Protein AF-A0A961AUW0-F1 (afdb_monomer)

Sequence (94 aa):
MQAAVEAFMIGLFKPIWNKEIKVCYGIGKHGDDAKTRANKRSPWDTMHPGRAWATATKEDQKERGEIVEKIGTHFAENPPIKDRDALLDHLALR

Radius of gyration: 16.25 Å; Cα contacts (8 Å, |Δi|>4): 99; chains: 1; bounding box: 37×18×45 Å

Mean predicted aligned error: 5.08 Å

Secondary structure (DSSP, 8-state):
-HHHHHHHHHHHH--TTSTTT-SS--TT-----TTS--PPBPHHHHHS---HHHHT--SBSS-HHHHHHHHHHHHHHS----SHHHHHHHTT--

Solvent-accessible surface area (backbone atoms only — not comparable to full-atom values): 5711 Å² total; per-residue (Å²): 108,69,70,60,55,51,51,49,50,44,68,72,67,54,50,50,48,38,73,89,59,69,42,38,20,50,69,90,62,73,82,68,62,78,85,79,51,98,59,51,23,38,38,29,47,60,74,52,74,81,54,71,69,53,65,77,37,90,46,64,69,45,55,66,66,61,40,53,51,42,50,53,54,45,48,72,78,52,63,80,77,84,49,70,66,56,44,33,57,74,67,66,73,110

Nearest PDB structures (foldseek):
  3mx4-assembly2_B  TM=9.003E-01  e=9.212E-03  Escherichia coli
  3nic-assembly2_D  TM=9.085E-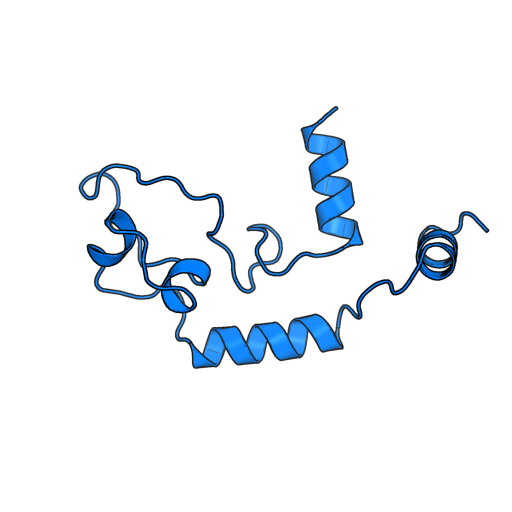01  e=1.545E-02  Escherichia coli

Structure (mmCIF, N/CA/C/O backbone):
data_AF-A0A961AUW0-F1
#
_entry.id   AF-A0A961AUW0-F1
#
loop_
_atom_site.group_PDB
_atom_site.id
_atom_site.t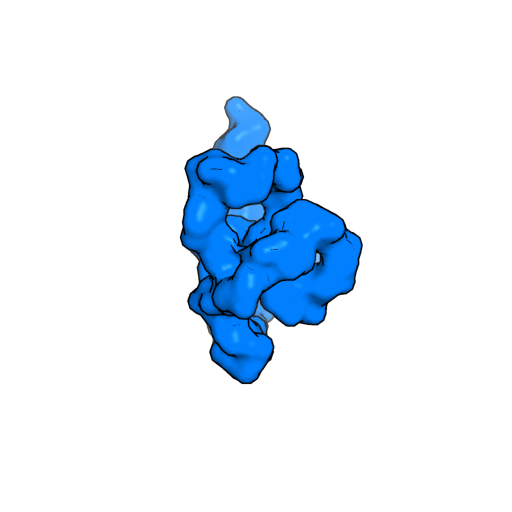ype_symbol
_atom_site.label_atom_id
_atom_site.label_alt_id
_atom_site.label_comp_id
_atom_site.label_asym_id
_atom_site.label_entity_id
_atom_site.label_seq_id
_atom_site.pdbx_PDB_ins_code
_atom_site.Cartn_x
_atom_site.Cartn_y
_atom_site.Cartn_z
_atom_site.occupancy
_atom_site.B_iso_or_equiv
_atom_site.auth_seq_id
_atom_site.auth_comp_id
_atom_site.auth_asym_id
_atom_site.auth_atom_id
_atom_site.pdbx_PDB_model_num
ATOM 1 N N . MET A 1 1 ? 22.180 2.287 6.611 1.00 73.31 1 MET A N 1
ATOM 2 C CA . MET A 1 1 ? 22.150 1.442 5.395 1.00 73.31 1 MET A CA 1
ATOM 3 C C . MET A 1 1 ? 20.788 0.780 5.201 1.00 73.31 1 MET A C 1
ATOM 5 O O . MET A 1 1 ? 20.177 1.038 4.178 1.00 73.31 1 MET A O 1
ATOM 9 N N . GLN A 1 2 ? 20.264 0.036 6.187 1.00 89.88 2 GLN A N 1
ATOM 10 C CA . GLN A 1 2 ? 18.957 -0.644 6.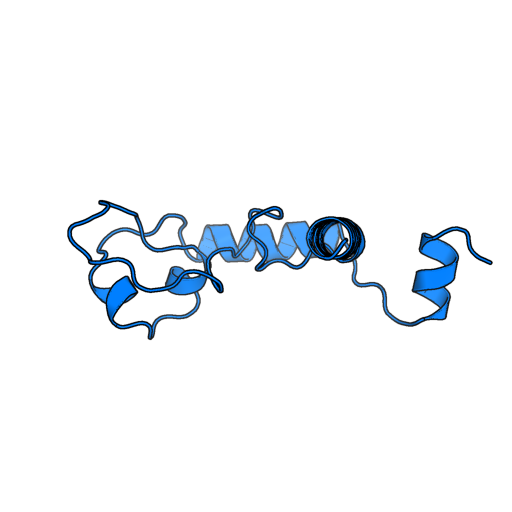100 1.00 89.88 2 GLN A CA 1
ATOM 11 C C . GLN A 1 2 ? 17.796 0.271 5.665 1.00 89.88 2 GLN A C 1
ATOM 13 O O . GLN A 1 2 ? 17.127 -0.034 4.687 1.00 89.88 2 GLN A O 1
ATOM 18 N N . ALA A 1 3 ? 17.616 1.427 6.313 1.00 91.38 3 ALA A N 1
ATOM 19 C CA . ALA A 1 3 ? 16.538 2.362 5.968 1.00 91.38 3 ALA A CA 1
ATOM 20 C C . ALA A 1 3 ? 16.642 2.933 4.539 1.00 91.38 3 ALA A C 1
ATOM 22 O O . ALA A 1 3 ? 15.629 3.204 3.905 1.00 91.38 3 ALA A O 1
ATOM 23 N N . ALA A 1 4 ? 17.862 3.105 4.017 1.00 95.00 4 ALA A N 1
ATOM 24 C CA . ALA A 1 4 ? 18.068 3.599 2.655 1.00 95.00 4 ALA A CA 1
ATOM 25 C C . ALA A 1 4 ? 17.695 2.533 1.615 1.00 95.00 4 ALA A C 1
ATOM 27 O O . ALA A 1 4 ? 17.047 2.847 0.621 1.00 95.00 4 ALA A O 1
ATOM 28 N N . VAL A 1 5 ? 18.053 1.271 1.876 1.00 96.88 5 VAL A N 1
ATOM 29 C CA . VAL A 1 5 ? 17.658 0.134 1.032 1.00 96.88 5 VAL A CA 1
ATOM 30 C C . VAL A 1 5 ? 16.143 -0.059 1.065 1.00 96.88 5 VAL A C 1
ATOM 32 O O . VAL A 1 5 ? 15.526 -0.206 0.017 1.00 96.88 5 VAL A O 1
ATOM 35 N N . GLU A 1 6 ? 15.530 0.004 2.248 1.00 96.44 6 GLU A N 1
ATOM 36 C CA . GLU A 1 6 ? 14.077 -0.089 2.400 1.00 96.44 6 GLU A CA 1
ATOM 37 C C . GLU A 1 6 ? 13.359 1.016 1.615 1.00 96.44 6 GLU A C 1
ATOM 39 O O . GLU A 1 6 ? 12.475 0.723 0.812 1.00 96.44 6 GLU A O 1
ATOM 44 N N . ALA A 1 7 ? 13.779 2.274 1.773 1.00 96.62 7 ALA A N 1
ATOM 45 C CA . ALA A 1 7 ? 13.203 3.392 1.032 1.00 96.62 7 ALA A CA 1
ATOM 46 C C . ALA A 1 7 ? 13.356 3.222 -0.488 1.00 96.62 7 ALA A C 1
ATOM 48 O O . ALA A 1 7 ? 12.405 3.474 -1.229 1.00 96.62 7 ALA A O 1
ATOM 49 N N . PHE A 1 8 ? 14.518 2.748 -0.951 1.00 96.69 8 PHE A N 1
ATOM 50 C CA . PHE A 1 8 ? 14.747 2.445 -2.363 1.00 96.69 8 PHE A CA 1
ATOM 51 C C . PHE A 1 8 ? 13.791 1.359 -2.874 1.00 96.69 8 PHE A C 1
ATOM 53 O O . PHE A 1 8 ? 13.122 1.560 -3.884 1.00 96.69 8 PHE A O 1
ATOM 60 N N . MET A 1 9 ? 13.662 0.238 -2.157 1.00 96.94 9 MET A N 1
ATOM 61 C CA . MET A 1 9 ? 12.768 -0.858 -2.546 1.00 96.94 9 MET A CA 1
ATOM 62 C C . MET A 1 9 ? 11.294 -0.437 -2.542 1.00 96.94 9 MET A C 1
ATOM 64 O O . MET A 1 9 ? 10.544 -0.830 -3.434 1.00 96.94 9 MET A O 1
ATOM 68 N N . ILE A 1 10 ? 10.877 0.385 -1.575 1.00 97.44 10 ILE A N 1
ATOM 69 C CA . ILE A 1 10 ? 9.521 0.946 -1.533 1.00 97.44 10 ILE A CA 1
ATOM 70 C C . ILE A 1 10 ? 9.286 1.873 -2.725 1.00 97.44 10 ILE A C 1
ATOM 72 O O . ILE A 1 10 ? 8.229 1.799 -3.343 1.00 97.44 10 ILE A O 1
ATOM 76 N N . GLY A 1 11 ? 10.252 2.727 -3.070 1.00 96.06 11 GLY A N 1
ATOM 77 C CA . GLY A 1 11 ? 10.147 3.610 -4.231 1.00 96.06 11 G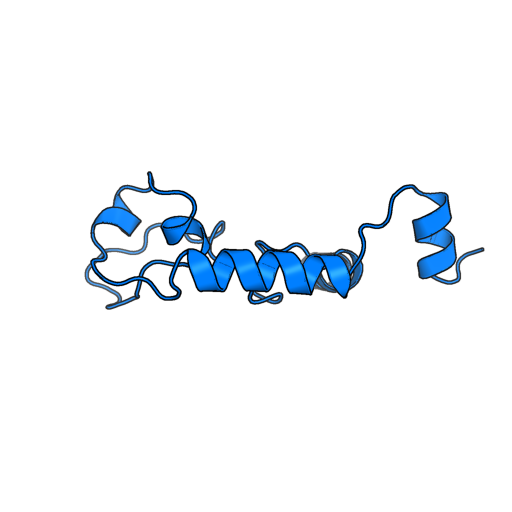LY A CA 1
ATOM 78 C C . GLY A 1 11 ? 10.068 2.845 -5.554 1.00 96.06 11 GLY A C 1
ATOM 79 O O . GLY A 1 11 ? 9.271 3.204 -6.417 1.00 96.06 11 GLY A O 1
ATOM 80 N N . LEU A 1 12 ? 10.854 1.773 -5.675 1.00 96.19 12 LEU A N 1
ATOM 81 C CA . LEU A 1 12 ? 10.949 0.938 -6.870 1.00 96.19 12 LEU A CA 1
ATOM 82 C C . LEU A 1 12 ? 9.698 0.078 -7.091 1.00 96.19 12 LEU A C 1
ATOM 84 O O . LEU A 1 12 ? 9.113 0.101 -8.168 1.00 96.19 12 LEU A O 1
ATOM 88 N N . PHE A 1 13 ? 9.275 -0.680 -6.077 1.00 96.88 13 PHE A N 1
ATOM 89 C CA . PHE A 1 13 ? 8.186 -1.656 -6.220 1.00 96.88 13 PHE A CA 1
ATOM 90 C C . PHE A 1 13 ? 6.820 -1.132 -5.783 1.00 96.88 13 PHE A C 1
ATOM 92 O O . PHE A 1 13 ? 5.810 -1.796 -5.999 1.00 96.88 13 PHE A O 1
ATOM 99 N N . LYS A 1 14 ? 6.793 0.031 -5.129 1.00 97.31 14 LYS A N 1
ATOM 100 C CA . LYS A 1 14 ? 5.599 0.709 -4.617 1.00 97.31 14 LYS A CA 1
ATOM 101 C C . LYS A 1 14 ? 4.567 -0.213 -3.944 1.00 97.31 14 LYS A C 1
ATOM 103 O O . LYS A 1 14 ? 3.389 -0.155 -4.278 1.00 97.31 14 LYS A O 1
ATOM 108 N N . PRO A 1 15 ? 4.941 -1.040 -2.954 1.00 97.56 15 PRO A N 1
ATOM 109 C CA . PRO A 1 15 ? 4.031 -2.056 -2.435 1.00 97.56 15 PRO A CA 1
ATOM 110 C C . PRO A 1 15 ? 2.808 -1.436 -1.733 1.00 97.56 15 PRO A C 1
ATOM 112 O O . PRO A 1 15 ? 2.957 -0.636 -0.808 1.00 97.56 15 PRO A O 1
ATOM 115 N N . ILE A 1 16 ? 1.589 -1.838 -2.111 1.00 97.81 16 ILE A N 1
ATOM 116 C CA . ILE A 1 16 ? 0.328 -1.198 -1.666 1.00 97.81 16 ILE A CA 1
ATOM 117 C C . ILE A 1 16 ? 0.140 -1.120 -0.142 1.00 97.81 16 ILE A C 1
ATOM 119 O O . ILE A 1 16 ? -0.576 -0.251 0.359 1.00 97.81 16 ILE A O 1
ATOM 123 N N . TRP A 1 17 ? 0.770 -2.030 0.598 1.00 97.50 17 TRP A N 1
ATOM 124 C CA . TRP A 1 17 ? 0.695 -2.148 2.054 1.00 97.50 17 TRP A CA 1
ATOM 125 C C . TRP A 1 17 ? 1.702 -1.284 2.826 1.00 97.50 17 TRP A C 1
ATOM 127 O O . TRP A 1 17 ? 1.602 -1.157 4.053 1.00 97.50 17 TRP A O 1
ATOM 137 N N . ASN A 1 18 ? 2.649 -0.649 2.132 1.00 97.69 18 ASN A N 1
ATOM 138 C CA . ASN A 1 18 ? 3.620 0.247 2.742 1.00 97.69 18 ASN A CA 1
ATOM 139 C C . ASN A 1 18 ? 2.971 1.599 3.057 1.00 97.69 18 ASN A C 1
ATOM 141 O O . ASN A 1 18 ? 2.141 2.123 2.307 1.00 97.69 18 ASN A O 1
ATOM 145 N N . LYS A 1 19 ? 3.347 2.192 4.197 1.00 95.12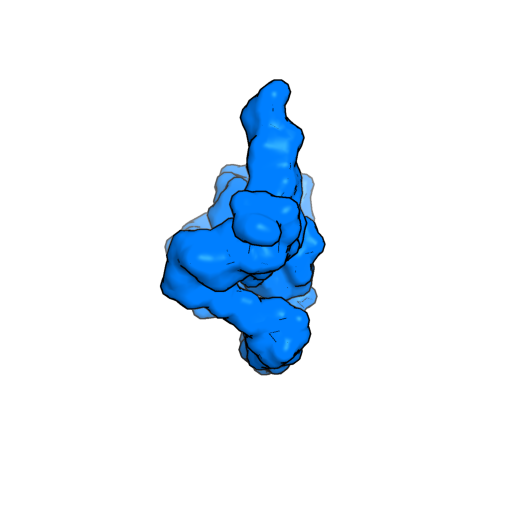 19 LYS A N 1
ATOM 146 C CA . LYS A 1 19 ? 2.736 3.441 4.686 1.00 95.12 19 LYS A CA 1
ATOM 147 C C . LYS A 1 19 ? 3.037 4.636 3.783 1.00 95.12 19 LYS A C 1
ATOM 149 O O . LYS A 1 19 ? 2.299 5.616 3.841 1.00 95.12 19 LYS A O 1
ATOM 154 N N . GLU A 1 20 ? 4.101 4.571 2.998 1.00 96.00 20 GLU A N 1
ATOM 155 C CA . GLU A 1 20 ? 4.545 5.571 2.030 1.00 96.00 20 GLU A CA 1
ATOM 156 C C . GLU A 1 20 ? 3.604 5.629 0.822 1.00 96.00 20 GLU A C 1
ATOM 158 O O . GLU A 1 20 ? 3.370 6.707 0.290 1.00 96.00 20 GLU A O 1
ATOM 163 N N . ILE A 1 21 ? 3.006 4.491 0.447 1.00 96.81 21 ILE A N 1
ATOM 164 C CA . ILE A 1 21 ? 2.174 4.344 -0.759 1.00 96.81 21 ILE A CA 1
ATOM 165 C C . ILE A 1 21 ? 0.723 4.785 -0.524 1.00 96.81 21 ILE A C 1
ATOM 167 O O . ILE A 1 21 ? 0.012 5.120 -1.463 1.00 96.81 21 ILE A O 1
ATOM 171 N N . LYS A 1 22 ? 0.276 4.848 0.739 1.00 95.81 22 LYS A N 1
ATOM 172 C CA . LYS A 1 22 ? -1.041 5.389 1.148 1.00 95.81 22 LYS A CA 1
ATOM 173 C C . LYS A 1 22 ? -2.271 4.691 0.528 1.00 95.81 22 LYS A C 1
ATOM 175 O O . LYS A 1 22 ? -3.365 5.255 0.580 1.00 95.81 22 LYS A O 1
ATOM 180 N N . VAL A 1 23 ? -2.120 3.457 0.037 1.00 97.38 23 VAL A N 1
ATOM 181 C CA . VAL A 1 23 ? -3.214 2.638 -0.524 1.00 97.38 23 VAL A CA 1
ATOM 182 C C . VAL A 1 23 ? -3.855 1.756 0.557 1.00 97.38 23 VAL A C 1
ATOM 184 O O . VAL A 1 23 ? -4.919 2.090 1.070 1.00 97.38 23 VAL A O 1
ATOM 187 N N . CYS A 1 24 ? -3.190 0.676 0.974 1.00 97.56 24 CYS A N 1
ATOM 188 C CA . CYS A 1 24 ? -3.699 -0.316 1.931 1.00 97.56 24 CYS A CA 1
ATOM 189 C C . CYS A 1 24 ? -2.739 -0.471 3.125 1.00 97.56 24 CYS A C 1
ATOM 191 O O . CYS A 1 24 ? -2.290 -1.558 3.475 1.00 97.56 24 CYS A O 1
ATOM 193 N N . TYR A 1 25 ? -2.347 0.647 3.736 1.00 96.06 25 TYR A N 1
ATOM 194 C CA . TYR A 1 25 ? -1.322 0.658 4.780 1.00 96.06 25 TYR A CA 1
ATOM 195 C C . TYR A 1 25 ? -1.835 0.172 6.144 1.00 96.06 25 TYR A C 1
ATOM 197 O O . TYR A 1 25 ? -3.025 0.237 6.452 1.00 96.06 25 TYR A O 1
ATOM 205 N N . GLY A 1 26 ? -0.900 -0.231 7.010 1.00 93.62 26 GLY A N 1
ATOM 206 C CA . GLY A 1 26 ? -1.178 -0.589 8.408 1.00 93.62 26 GLY A CA 1
ATOM 207 C C . GLY A 1 26 ? -0.777 -2.007 8.809 1.00 93.62 26 GLY A C 1
ATOM 208 O O . GLY A 1 26 ? -0.942 -2.363 9.976 1.00 93.62 26 GLY A O 1
ATOM 209 N N . ILE A 1 27 ? -0.216 -2.801 7.892 1.00 94.69 27 ILE A N 1
ATOM 210 C CA . ILE A 1 27 ? 0.226 -4.171 8.183 1.00 94.69 27 ILE A CA 1
ATOM 211 C C . ILE A 1 27 ? 1.278 -4.221 9.302 1.00 94.69 27 ILE A C 1
ATOM 213 O O . ILE A 1 27 ? 1.112 -4.980 10.248 1.00 94.69 27 ILE A O 1
ATOM 217 N N . GLY A 1 28 ? 2.281 -3.338 9.270 1.00 90.94 28 GLY A N 1
ATOM 218 C CA . GLY A 1 28 ? 3.363 -3.279 10.264 1.00 90.94 28 GLY A CA 1
ATOM 219 C C . GLY A 1 28 ? 3.002 -2.601 11.589 1.00 90.94 28 GLY A C 1
ATOM 220 O O . GLY A 1 28 ? 3.887 -2.312 12.386 1.00 90.94 28 GLY A O 1
ATOM 221 N N . LYS A 1 29 ? 1.724 -2.276 11.827 1.00 87.56 29 LYS A N 1
ATOM 222 C CA . LYS A 1 29 ? 1.294 -1.776 13.137 1.00 87.56 29 LYS A CA 1
ATOM 223 C C . LYS A 1 29 ? 1.293 -2.917 14.153 1.00 87.56 29 LYS A C 1
ATOM 225 O O . LYS A 1 29 ? 0.763 -3.995 13.881 1.00 87.56 29 LYS A O 1
ATOM 230 N N . HIS A 1 30 ? 1.813 -2.630 15.337 1.00 80.50 30 HIS A N 1
ATOM 231 C CA . HIS A 1 30 ? 1.686 -3.476 16.516 1.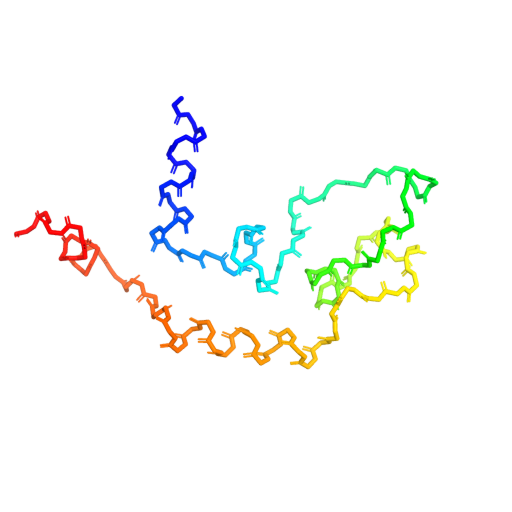00 80.50 30 HIS A CA 1
ATOM 232 C C . HIS A 1 30 ? 0.676 -2.839 17.475 1.00 80.50 30 HIS A C 1
ATOM 234 O O . HIS A 1 30 ? 0.421 -1.637 17.400 1.00 80.50 30 HIS A O 1
ATOM 240 N N . GLY A 1 31 ? 0.016 -3.669 18.284 1.00 66.75 31 GLY A N 1
ATOM 241 C CA . GLY A 1 31 ? -1.055 -3.226 19.169 1.00 66.75 31 GLY A CA 1
ATOM 242 C C . GLY A 1 31 ? -0.512 -2.3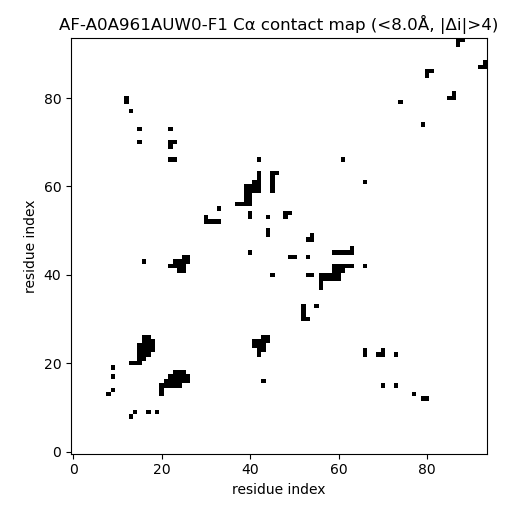66 20.301 1.00 66.75 31 GLY A C 1
ATOM 243 O O . GLY A 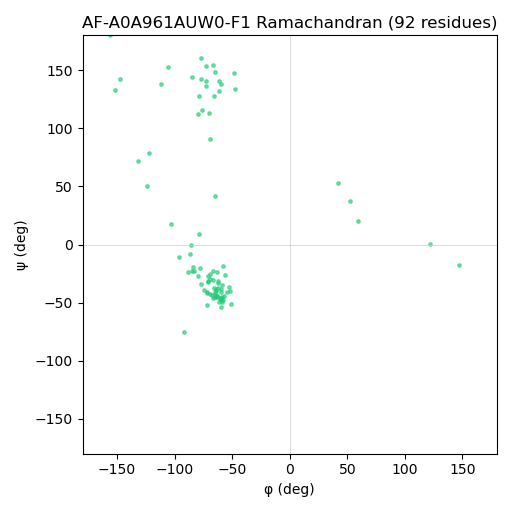1 31 ? -0.161 -2.897 21.348 1.00 66.75 31 GLY A O 1
ATOM 244 N N . ASP A 1 32 ? -0.460 -1.056 20.084 1.00 59.03 32 ASP A N 1
ATOM 245 C CA . ASP A 1 32 ? -0.318 -0.087 21.164 1.00 59.03 32 ASP A CA 1
ATOM 246 C C . ASP A 1 32 ? -1.651 -0.012 21.922 1.00 59.03 32 ASP A C 1
ATOM 248 O O . ASP A 1 32 ? -2.728 -0.104 21.324 1.00 59.03 32 ASP A O 1
ATOM 252 N N . ASP A 1 33 ? -1.572 0.107 23.246 1.00 56.22 33 ASP A N 1
ATOM 253 C CA . ASP A 1 33 ? -2.702 0.016 24.173 1.00 56.22 33 ASP A CA 1
ATOM 254 C C . ASP A 1 33 ? -3.897 0.869 23.701 1.00 56.22 33 ASP A C 1
ATOM 256 O O . ASP A 1 33 ? -3.719 2.034 23.330 1.00 56.22 33 ASP A O 1
ATOM 260 N N . ALA A 1 34 ? -5.121 0.323 23.717 1.00 51.66 34 ALA A N 1
ATOM 261 C CA . ALA A 1 34 ? -6.318 0.945 23.122 1.00 51.66 34 ALA A CA 1
ATOM 262 C C . ALA A 1 34 ? -6.641 2.339 23.702 1.00 51.66 34 ALA A C 1
ATOM 264 O O . ALA A 1 34 ? -7.358 3.133 23.094 1.00 51.66 34 ALA A O 1
ATOM 265 N N . LYS A 1 35 ? -6.083 2.648 24.877 1.00 54.06 35 LYS A N 1
ATOM 266 C CA . LYS A 1 35 ? -6.180 3.948 25.551 1.00 54.06 35 LYS A CA 1
ATOM 267 C C . LYS A 1 35 ? -5.257 5.019 24.973 1.0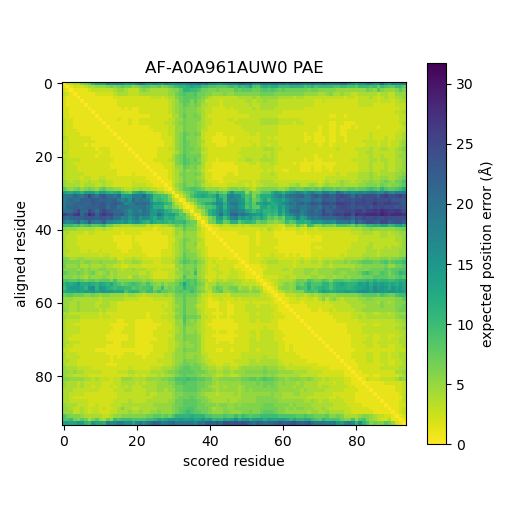0 54.06 35 LYS A C 1
ATOM 269 O O . LYS A 1 35 ? -5.482 6.200 25.212 1.00 54.06 35 LYS A O 1
ATOM 274 N N . THR A 1 36 ? -4.202 4.634 24.259 1.00 56.09 36 THR A N 1
ATOM 275 C CA . THR A 1 36 ? -3.129 5.567 23.895 1.00 56.09 36 THR A CA 1
ATOM 276 C C . THR A 1 36 ? -3.444 6.394 22.662 1.00 56.09 36 THR A C 1
ATOM 278 O O . THR A 1 36 ? -2.893 7.487 22.542 1.00 56.09 36 THR A O 1
ATOM 281 N N . ARG A 1 37 ? -4.348 5.961 21.771 1.00 51.44 37 ARG A N 1
ATOM 282 C CA . ARG A 1 37 ? -4.802 6.789 20.643 1.00 51.44 37 ARG A CA 1
ATOM 283 C C . ARG A 1 37 ? -6.218 6.430 20.209 1.00 51.44 37 ARG A C 1
ATOM 285 O O . ARG A 1 37 ? -6.501 5.275 19.914 1.00 51.44 37 ARG A O 1
ATOM 292 N N . ALA A 1 38 ? -7.049 7.454 20.020 1.00 57.88 38 ALA A N 1
ATOM 293 C CA . ALA A 1 38 ? -8.306 7.428 19.265 1.00 57.88 38 ALA A CA 1
ATOM 294 C C . ALA A 1 38 ? -8.078 7.153 17.757 1.00 57.88 38 ALA A C 1
ATOM 296 O O . ALA A 1 38 ? -8.634 7.811 16.878 1.00 57.88 38 ALA A O 1
ATOM 297 N N . ASN A 1 39 ? -7.179 6.225 17.430 1.00 67.50 39 ASN A N 1
ATOM 298 C CA . ASN A 1 39 ? -6.802 5.922 16.067 1.00 67.50 39 ASN A CA 1
ATOM 299 C C . ASN A 1 39 ? -7.905 5.093 15.427 1.00 67.50 39 ASN A C 1
ATOM 301 O O . ASN A 1 39 ? -8.122 3.944 15.808 1.00 67.50 39 ASN A O 1
ATOM 305 N N . LYS A 1 40 ? -8.528 5.667 14.399 1.00 84.31 40 LYS A N 1
ATOM 306 C CA . LYS A 1 40 ? -9.334 4.945 13.415 1.00 84.31 40 LYS A CA 1
ATOM 307 C C . LYS A 1 40 ? -8.585 3.708 12.880 1.00 84.31 40 LYS A C 1
ATOM 309 O O . LYS A 1 40 ? -7.351 3.714 12.764 1.00 84.31 40 LYS A O 1
ATOM 314 N N . ARG A 1 41 ? -9.339 2.661 12.543 1.00 89.50 41 ARG A N 1
ATOM 315 C CA . ARG A 1 41 ? -8.882 1.358 12.055 1.00 89.50 41 ARG A CA 1
ATOM 316 C C . ARG A 1 41 ? -8.130 1.567 10.744 1.00 89.50 41 ARG A C 1
ATOM 318 O O . ARG A 1 41 ? -8.573 2.334 9.891 1.00 89.50 41 ARG A O 1
ATOM 325 N N . SER A 1 42 ? -6.942 0.973 10.615 1.00 93.06 42 SER A N 1
ATOM 326 C CA . SER A 1 42 ? -6.114 1.186 9.421 1.00 93.06 42 SER A CA 1
ATOM 327 C C . SER A 1 42 ? -6.775 0.584 8.175 1.00 93.06 42 SER A C 1
ATOM 329 O O . SER A 1 42 ? -7.503 -0.392 8.324 1.00 93.06 42 SER A O 1
ATOM 331 N N . PRO A 1 43 ? -6.489 1.075 6.955 1.00 96.12 43 PRO A N 1
ATOM 332 C CA . PRO A 1 43 ? -6.997 0.456 5.729 1.00 96.12 43 PRO A CA 1
ATOM 333 C C . PRO A 1 43 ? -6.696 -1.045 5.635 1.00 96.12 43 PRO A C 1
ATOM 335 O O . PRO A 1 43 ? -7.548 -1.820 5.206 1.00 96.12 43 PRO A O 1
ATOM 338 N N . TRP A 1 44 ? -5.518 -1.473 6.109 1.00 96.25 44 TRP A N 1
ATOM 339 C CA . TRP A 1 44 ? -5.189 -2.894 6.198 1.00 96.25 44 TRP A CA 1
ATOM 340 C C . TRP A 1 44 ? -6.170 -3.663 7.091 1.00 96.25 44 TRP A C 1
ATOM 342 O O . TRP A 1 44 ? -6.668 -4.702 6.674 1.00 96.25 44 TRP A O 1
ATOM 352 N N . ASP A 1 45 ? -6.471 -3.150 8.287 1.00 94.38 45 ASP A N 1
ATOM 353 C CA . ASP A 1 45 ? -7.411 -3.767 9.239 1.00 94.38 45 ASP A CA 1
ATOM 354 C C . ASP A 1 45 ? -8.869 -3.685 8.781 1.00 94.38 45 ASP A C 1
ATOM 356 O O . ASP A 1 45 ? -9.666 -4.567 9.093 1.00 94.38 45 ASP A O 1
ATOM 360 N N . THR A 1 46 ? -9.226 -2.631 8.045 1.00 95.19 46 THR A N 1
ATOM 361 C CA . THR A 1 46 ? -10.531 -2.521 7.398 1.00 95.19 46 THR A CA 1
ATOM 362 C C . THR A 1 46 ? -10.690 -3.630 6.367 1.00 95.19 46 THR A C 1
ATOM 364 O O . THR A 1 46 ? -11.733 -4.268 6.344 1.00 95.19 46 THR A O 1
ATOM 367 N N . MET A 1 47 ? -9.673 -3.910 5.545 1.00 96.81 47 MET A N 1
ATOM 368 C CA . MET A 1 47 ? -9.736 -4.985 4.548 1.00 96.81 47 MET A CA 1
ATOM 369 C C . MET A 1 47 ? -9.609 -6.383 5.171 1.00 96.81 47 MET A C 1
ATOM 371 O O . MET A 1 47 ? -10.348 -7.288 4.776 1.00 96.81 47 MET A O 1
ATOM 375 N N . HIS A 1 48 ? -8.748 -6.534 6.178 1.00 95.38 48 HIS A N 1
ATOM 376 C CA . HIS A 1 48 ? -8.357 -7.803 6.796 1.00 95.38 48 HIS A CA 1
ATOM 377 C C . HIS A 1 48 ? -8.663 -7.789 8.307 1.00 95.38 48 HIS A C 1
ATOM 379 O O . HIS A 1 48 ? -7.762 -7.571 9.125 1.00 95.38 48 HIS A O 1
ATOM 385 N N . PRO A 1 49 ? -9.930 -7.998 8.711 1.00 92.12 49 PRO A N 1
ATOM 386 C CA . PRO A 1 49 ? -10.280 -8.078 10.125 1.00 92.12 49 PRO A CA 1
ATOM 387 C C . PRO A 1 49 ? -9.621 -9.304 10.779 1.00 92.12 49 PRO A C 1
ATOM 389 O O . PRO A 1 49 ? -9.434 -10.333 10.134 1.00 92.12 49 PRO A O 1
ATOM 392 N N . GLY A 1 50 ? -9.289 -9.212 12.072 1.00 89.44 50 GLY A N 1
ATOM 393 C CA . GLY A 1 50 ? -8.742 -10.348 12.835 1.00 89.44 50 GLY A CA 1
ATOM 394 C C . GLY A 1 50 ? -7.733 -9.981 13.925 1.00 89.44 50 GLY A C 1
ATOM 395 O O . GLY A 1 50 ? -7.501 -10.769 14.839 1.00 89.44 50 GLY A O 1
ATOM 396 N N . ARG A 1 51 ? -7.158 -8.773 13.893 1.00 89.50 51 ARG A N 1
ATOM 397 C CA . ARG A 1 51 ? -6.284 -8.289 14.972 1.00 89.50 51 ARG A CA 1
ATOM 398 C C . ARG A 1 51 ? -7.131 -7.792 16.143 1.00 89.50 51 ARG A C 1
ATOM 400 O O . ARG A 1 51 ? -7.791 -6.766 16.023 1.00 89.50 51 ARG A O 1
ATOM 407 N N . ALA A 1 52 ? -7.082 -8.493 17.279 1.00 86.50 52 ALA A N 1
ATOM 408 C CA . ALA A 1 52 ? -7.913 -8.199 18.454 1.00 86.50 52 ALA A CA 1
ATOM 409 C C . ALA A 1 52 ? -7.840 -6.726 18.902 1.00 86.50 52 ALA A C 1
ATOM 411 O O . ALA A 1 52 ? -8.862 -6.117 19.212 1.00 86.50 52 ALA A O 1
ATOM 412 N N . TRP A 1 53 ? -6.646 -6.128 18.856 1.00 82.06 53 TRP A N 1
ATOM 413 C CA . TRP A 1 53 ? -6.435 -4.721 19.203 1.00 82.06 53 TRP A CA 1
ATOM 414 C C . TRP A 1 53 ? -7.052 -3.735 18.191 1.00 82.06 53 TRP A C 1
ATOM 416 O O . TRP A 1 53 ? -7.407 -2.626 18.571 1.00 82.06 53 TRP A O 1
ATOM 426 N N . ALA A 1 54 ? -7.233 -4.124 16.924 1.00 84.62 54 ALA A N 1
ATOM 427 C CA . ALA A 1 54 ? -7.868 -3.294 15.895 1.00 84.62 54 ALA A CA 1
ATOM 428 C C . ALA A 1 54 ? -9.403 -3.408 15.903 1.00 84.62 54 ALA A C 1
ATOM 430 O O . ALA A 1 54 ? -10.100 -2.499 15.446 1.00 84.62 54 ALA A O 1
ATOM 431 N N . THR A 1 55 ? -9.942 -4.507 16.442 1.00 80.75 55 THR A N 1
ATOM 432 C CA . THR A 1 55 ? -11.389 -4.713 16.617 1.00 80.75 55 THR A CA 1
ATOM 433 C C . THR A 1 55 ? -11.986 -3.739 17.634 1.00 80.75 55 THR A C 1
ATOM 435 O O . THR A 1 55 ? -13.137 -3.336 17.493 1.00 80.75 55 THR A O 1
ATOM 438 N N . ALA A 1 56 ? -11.199 -3.321 18.632 1.00 76.38 56 ALA A N 1
ATOM 439 C CA . ALA A 1 56 ? -11.617 -2.334 19.629 1.00 76.38 56 ALA A CA 1
ATOM 440 C C . ALA A 1 56 ? -11.912 -0.951 19.014 1.00 76.38 56 ALA A C 1
ATOM 442 O O . ALA A 1 56 ? -12.696 -0.176 19.567 1.00 76.38 56 ALA A O 1
ATOM 443 N N . THR A 1 57 ? -11.325 -0.646 17.854 1.00 78.06 57 THR A N 1
ATOM 444 C CA . THR A 1 57 ? -11.607 0.583 17.117 1.00 78.06 57 THR A CA 1
ATOM 445 C C . THR A 1 57 ? -12.922 0.472 16.348 1.00 78.06 57 THR A C 1
ATOM 447 O O . THR A 1 57 ? -13.112 -0.452 15.556 1.00 78.06 57 THR A O 1
ATOM 450 N N . LYS A 1 58 ? -13.813 1.453 16.534 1.00 79.12 58 LYS A N 1
ATOM 451 C CA . LYS A 1 58 ? -15.152 1.475 15.919 1.00 79.12 58 LYS A CA 1
ATOM 452 C C . LYS A 1 58 ? -15.212 2.129 14.537 1.00 79.12 58 LYS A C 1
ATOM 454 O O . LYS A 1 58 ? -16.112 1.813 13.771 1.00 79.12 58 LYS A O 1
ATOM 459 N N . GLU A 1 59 ? -14.270 3.011 14.218 1.00 88.44 59 GLU A N 1
ATOM 460 C CA . GLU A 1 59 ? -14.275 3.797 12.979 1.00 88.44 59 GLU A CA 1
ATOM 461 C C . GLU A 1 59 ? -13.145 3.385 12.039 1.00 88.44 59 GLU A C 1
ATOM 463 O O . GLU A 1 59 ? -12.009 3.228 12.482 1.00 88.44 59 GLU A O 1
ATOM 468 N N . ASP A 1 60 ? -13.431 3.281 10.742 1.00 91.12 60 ASP A N 1
ATOM 469 C CA . ASP A 1 60 ? -12.436 3.025 9.701 1.00 91.12 60 ASP A CA 1
ATOM 470 C C . ASP A 1 60 ? -11.762 4.323 9.226 1.00 91.12 60 ASP A C 1
ATOM 472 O O . ASP A 1 60 ? -12.385 5.382 9.140 1.00 91.12 60 ASP A O 1
ATOM 476 N N . GLN A 1 61 ? -10.463 4.266 8.908 1.00 92.25 61 GLN A N 1
ATOM 477 C CA . GLN A 1 61 ? -9.762 5.387 8.262 1.00 92.25 61 GLN A CA 1
ATOM 478 C C . GLN A 1 61 ? -10.213 5.601 6.816 1.00 92.25 61 GLN A C 1
ATOM 480 O O . GLN A 1 61 ? -10.117 6.722 6.316 1.00 92.25 61 GLN A O 1
ATOM 485 N N . LYS A 1 62 ? -10.623 4.518 6.152 1.00 94.44 62 LYS A N 1
ATOM 486 C CA . LYS A 1 62 ? -11.084 4.464 4.764 1.00 94.44 62 LYS A CA 1
ATOM 487 C C . LYS A 1 62 ? -12.137 3.386 4.647 1.00 94.44 62 LYS A C 1
ATOM 489 O O . LYS A 1 62 ? -11.983 2.333 5.256 1.00 94.44 62 LYS A O 1
ATOM 494 N N . GLU A 1 63 ? -13.158 3.620 3.844 1.00 96.06 63 GLU A N 1
ATOM 495 C CA . GLU A 1 63 ? -14.136 2.581 3.540 1.00 96.06 63 GLU A CA 1
ATOM 496 C C . GLU A 1 63 ? -13.538 1.529 2.600 1.00 96.06 63 GLU A C 1
ATOM 498 O O . GLU A 1 63 ? -12.651 1.823 1.798 1.00 96.06 63 GLU A O 1
ATOM 503 N N . ARG A 1 64 ? -14.055 0.293 2.652 1.00 97.12 64 ARG A N 1
ATOM 504 C CA . ARG A 1 64 ? -13.587 -0.796 1.774 1.00 97.12 64 ARG A CA 1
ATOM 505 C C . ARG A 1 64 ? -13.647 -0.417 0.290 1.00 97.12 64 ARG A C 1
ATOM 507 O O . ARG A 1 64 ? -12.708 -0.728 -0.435 1.00 97.12 64 ARG A O 1
ATOM 514 N N . GLY A 1 65 ? -14.710 0.267 -0.143 1.00 98.12 65 GLY A N 1
ATOM 515 C CA . GLY A 1 65 ? -14.870 0.716 -1.531 1.00 98.12 65 GLY A CA 1
ATOM 516 C C . GLY A 1 65 ? -13.752 1.660 -1.977 1.00 98.12 65 GLY A C 1
ATOM 517 O O . GLY A 1 65 ? -13.120 1.414 -3.001 1.00 98.12 65 GLY A O 1
ATOM 518 N N . GLU A 1 66 ? -13.428 2.662 -1.152 1.00 98.00 66 GLU A N 1
ATOM 519 C CA . GLU A 1 66 ? -12.324 3.601 -1.410 1.00 98.00 66 GLU A CA 1
ATOM 520 C C . GLU A 1 66 ? -10.973 2.871 -1.515 1.00 98.00 66 GLU A C 1
ATOM 522 O O . GLU A 1 66 ? -10.126 3.213 -2.340 1.00 98.00 66 GLU A O 1
ATOM 527 N N . ILE A 1 67 ? -10.748 1.849 -0.682 1.00 98.31 67 ILE A N 1
ATOM 528 C CA . ILE A 1 67 ? -9.502 1.071 -0.706 1.00 98.31 67 ILE A CA 1
ATOM 529 C C . ILE A 1 67 ? -9.399 0.261 -2.004 1.00 98.31 67 ILE A C 1
ATOM 531 O O . ILE A 1 67 ? -8.334 0.238 -2.617 1.00 98.31 67 ILE A O 1
ATOM 535 N N . VAL A 1 68 ? -10.490 -0.373 -2.442 1.00 98.56 68 VAL A N 1
ATOM 536 C CA . VAL A 1 68 ? -10.532 -1.143 -3.697 1.00 98.56 68 VAL A CA 1
ATOM 537 C C . VAL A 1 68 ? -10.277 -0.244 -4.905 1.00 98.56 68 VAL A C 1
ATOM 539 O O . VAL A 1 68 ? -9.452 -0.593 -5.748 1.00 98.56 68 VAL A O 1
ATOM 542 N N . GLU A 1 69 ? -10.917 0.926 -4.963 1.00 98.50 69 GLU A N 1
ATOM 543 C CA . GLU A 1 69 ? -10.687 1.908 -6.028 1.00 98.50 69 GLU A CA 1
ATOM 544 C C . GLU A 1 69 ? -9.211 2.318 -6.086 1.00 98.50 69 GLU A C 1
ATOM 546 O O . GLU A 1 69 ? -8.576 2.249 -7.137 1.00 98.50 69 GLU A O 1
ATOM 551 N N . LYS A 1 70 ? -8.619 2.638 -4.930 1.00 98.19 70 LYS A N 1
ATOM 552 C CA . LYS A 1 70 ? -7.201 3.004 -4.840 1.00 98.19 70 LYS A CA 1
ATOM 553 C C . LYS A 1 70 ? -6.255 1.891 -5.254 1.00 98.19 70 LYS A C 1
ATOM 555 O O . LYS A 1 70 ? -5.228 2.184 -5.857 1.00 98.19 70 LYS A O 1
ATOM 560 N N . ILE A 1 71 ? -6.572 0.638 -4.935 1.00 98.31 71 ILE A N 1
ATOM 561 C CA . ILE A 1 71 ? -5.795 -0.517 -5.400 1.00 98.31 71 ILE A CA 1
ATOM 562 C C . ILE A 1 71 ? -5.850 -0.603 -6.931 1.00 98.31 71 ILE A C 1
ATOM 564 O O . ILE A 1 71 ? -4.809 -0.785 -7.561 1.00 98.31 71 ILE A O 1
ATOM 568 N N . GLY A 1 72 ? -7.033 -0.422 -7.525 1.00 98.12 72 GLY A N 1
ATOM 569 C CA . GLY A 1 72 ? -7.214 -0.406 -8.978 1.00 98.12 72 GLY A CA 1
ATOM 570 C C . GLY A 1 72 ? -6.391 0.690 -9.657 1.00 98.12 72 GLY A C 1
ATOM 571 O O . GLY A 1 72 ? -5.569 0.392 -10.524 1.00 98.12 72 GLY A O 1
ATOM 572 N N . THR A 1 73 ? -6.544 1.939 -9.208 1.00 98.38 73 THR A N 1
ATOM 573 C CA . THR A 1 73 ? -5.769 3.085 -9.714 1.00 98.38 73 THR A CA 1
ATOM 574 C C . THR A 1 73 ? -4.269 2.856 -9.560 1.00 98.38 73 THR A C 1
ATOM 576 O O . THR A 1 73 ? -3.508 3.055 -10.503 1.00 98.38 73 THR A O 1
ATOM 579 N N . HIS A 1 74 ? -3.834 2.354 -8.402 1.00 98.25 74 HIS A N 1
ATOM 580 C CA . HIS A 1 74 ? -2.423 2.105 -8.139 1.00 98.25 74 HIS A CA 1
ATOM 581 C C . HIS A 1 74 ? -1.804 1.107 -9.121 1.00 98.25 74 HIS A C 1
ATOM 583 O O . HIS A 1 74 ? -0.722 1.375 -9.637 1.00 98.25 74 HIS A O 1
ATOM 589 N N . PHE A 1 75 ? -2.468 -0.021 -9.390 1.00 97.12 75 PHE A N 1
ATOM 590 C CA . PHE A 1 75 ? -1.951 -1.017 -10.332 1.00 97.12 75 PHE A CA 1
ATOM 591 C C . PHE A 1 75 ? -2.004 -0.554 -11.790 1.00 97.12 75 PHE A C 1
ATOM 593 O O . PHE A 1 75 ? -1.176 -0.997 -12.585 1.00 97.12 75 PHE A O 1
ATOM 600 N N . ALA A 1 76 ? -2.932 0.340 -12.143 1.00 97.75 76 ALA A N 1
ATOM 601 C CA . ALA A 1 76 ? -2.964 0.962 -13.464 1.00 97.75 76 ALA A CA 1
ATOM 602 C C . ALA A 1 76 ? -1.786 1.933 -13.669 1.00 97.75 76 ALA A C 1
ATOM 604 O O . ALA A 1 76 ? -1.154 1.927 -14.722 1.00 97.75 76 ALA A O 1
ATOM 605 N N . GLU A 1 77 ? -1.464 2.738 -12.654 1.00 97.38 77 GLU A N 1
ATOM 606 C CA . GLU A 1 77 ? -0.370 3.719 -12.697 1.00 97.38 77 GLU A CA 1
ATOM 607 C C . GLU A 1 77 ? 1.018 3.098 -12.473 1.00 97.38 77 GLU A C 1
ATOM 609 O O . GLU A 1 77 ? 2.027 3.641 -12.920 1.00 97.38 77 GLU A O 1
ATOM 614 N N . ASN A 1 78 ? 1.085 1.979 -11.750 1.00 96.38 78 ASN A N 1
ATOM 615 C CA . ASN A 1 78 ? 2.324 1.341 -11.306 1.00 96.38 78 ASN A CA 1
ATOM 616 C C . ASN A 1 78 ? 2.273 -0.164 -11.622 1.00 96.38 78 ASN A C 1
ATOM 618 O O . ASN A 1 78 ? 2.098 -0.985 -10.716 1.00 96.38 78 ASN A O 1
ATOM 622 N N . PRO A 1 79 ? 2.379 -0.549 -12.907 1.00 94.69 79 PRO A N 1
ATOM 623 C CA . PRO A 1 79 ? 2.324 -1.951 -13.296 1.00 94.69 79 PRO A CA 1
ATOM 624 C C . PRO A 1 79 ? 3.478 -2.748 -12.654 1.00 94.69 79 PRO A C 1
ATOM 626 O O . PRO A 1 79 ? 4.604 -2.248 -12.590 1.00 94.69 79 PRO A O 1
ATOM 629 N N . PRO A 1 80 ? 3.240 -3.996 -12.202 1.00 92.94 80 PRO A N 1
ATOM 630 C CA . PRO A 1 80 ? 4.284 -4.818 -11.598 1.00 92.94 80 PRO A CA 1
ATOM 631 C C . PRO A 1 80 ? 5.466 -5.074 -12.540 1.00 92.94 80 PRO A C 1
ATOM 633 O O . PRO A 1 80 ? 5.282 -5.418 -13.711 1.00 92.94 80 PRO A O 1
ATOM 636 N N . ILE A 1 81 ? 6.681 -4.989 -11.995 1.00 95.06 81 ILE A N 1
ATOM 637 C CA . ILE A 1 81 ? 7.901 -5.446 -12.668 1.00 95.06 81 ILE A CA 1
ATOM 638 C C . ILE A 1 81 ? 7.859 -6.978 -12.713 1.00 95.06 81 ILE A C 1
ATOM 640 O O . ILE A 1 81 ? 7.874 -7.635 -11.673 1.00 95.06 81 ILE A O 1
ATOM 644 N N . LYS A 1 82 ? 7.737 -7.539 -13.919 1.00 93.94 82 LYS A N 1
ATOM 645 C CA . LYS A 1 82 ? 7.382 -8.955 -14.126 1.00 93.94 82 LYS A CA 1
ATOM 646 C C . LYS A 1 82 ? 8.535 -9.922 -13.888 1.00 93.94 82 LYS A C 1
ATOM 648 O O . LYS A 1 82 ? 8.312 -11.044 -13.442 1.00 93.94 82 LYS A O 1
ATOM 653 N N . ASP A 1 83 ? 9.746 -9.499 -14.215 1.00 95.69 83 ASP A N 1
ATOM 654 C CA . ASP A 1 83 ? 10.935 -10.337 -14.200 1.00 95.69 83 ASP A CA 1
ATOM 655 C C . ASP A 1 83 ? 12.204 -9.487 -14.034 1.00 95.69 83 ASP A C 1
ATOM 657 O O . ASP A 1 83 ? 12.162 -8.261 -13.887 1.00 95.69 83 ASP A O 1
ATOM 661 N N . ARG A 1 84 ? 13.352 -10.169 -14.006 1.00 95.62 84 ARG A N 1
ATOM 662 C CA . ARG A 1 84 ? 14.661 -9.542 -13.817 1.00 95.62 84 ARG A CA 1
ATOM 663 C C . ARG A 1 84 ? 15.044 -8.634 -14.982 1.00 95.62 84 ARG A C 1
ATOM 665 O O . ARG A 1 84 ? 15.667 -7.606 -14.743 1.00 95.62 84 ARG A O 1
ATOM 672 N N . ASP A 1 85 ? 14.717 -9.001 -16.213 1.00 95.94 85 ASP A N 1
ATOM 673 C CA . ASP A 1 85 ? 15.153 -8.229 -17.375 1.00 95.94 85 ASP A CA 1
ATOM 674 C C . ASP A 1 85 ? 14.378 -6.905 -17.434 1.00 95.94 85 ASP A C 1
ATOM 676 O O . ASP A 1 85 ? 14.990 -5.847 -17.558 1.00 95.94 85 ASP A O 1
ATOM 680 N N . ALA A 1 86 ? 13.069 -6.937 -17.159 1.00 94.88 86 ALA A N 1
ATOM 681 C CA . ALA A 1 86 ? 12.256 -5.735 -16.978 1.00 94.88 86 ALA A CA 1
ATOM 682 C C . ALA A 1 86 ? 12.762 -4.841 -15.830 1.00 94.88 86 ALA A C 1
ATOM 684 O O . ALA A 1 86 ? 12.684 -3.615 -15.917 1.00 94.88 86 ALA A O 1
ATOM 685 N N . LEU A 1 87 ? 13.292 -5.435 -14.752 1.00 95.31 87 LEU A N 1
ATOM 686 C CA . LEU A 1 87 ? 13.911 -4.681 -13.661 1.00 95.31 87 LEU A CA 1
ATOM 687 C C . LEU A 1 87 ? 15.193 -3.969 -14.113 1.00 95.31 87 LEU A C 1
ATOM 689 O O . LEU A 1 87 ? 15.388 -2.801 -13.785 1.00 95.31 87 LEU A O 1
ATOM 693 N N . LEU A 1 88 ? 16.072 -4.660 -14.841 1.00 95.31 88 LEU A N 1
ATOM 694 C CA . LEU A 1 88 ? 17.325 -4.080 -15.331 1.00 95.31 88 LEU A CA 1
ATOM 695 C C . LEU A 1 88 ? 17.069 -2.948 -16.331 1.00 95.31 88 LEU A C 1
ATOM 697 O O . LEU A 1 88 ? 17.708 -1.901 -16.224 1.00 95.31 88 LEU A O 1
ATOM 701 N N . ASP A 1 89 ? 16.091 -3.126 -17.223 1.00 93.81 89 ASP A N 1
ATOM 702 C CA . ASP A 1 89 ? 15.632 -2.084 -18.146 1.00 93.81 89 ASP A CA 1
ATOM 703 C C . ASP A 1 89 ? 15.110 -0.859 -17.367 1.00 93.81 89 ASP A C 1
ATOM 705 O O . ASP A 1 89 ? 15.494 0.275 -17.652 1.00 93.81 89 ASP A O 1
ATOM 709 N N . HIS A 1 90 ? 14.292 -1.076 -16.327 1.00 91.88 90 HIS A N 1
ATOM 710 C CA . HIS A 1 90 ? 13.757 0.000 -15.482 1.00 91.88 90 HIS A CA 1
ATOM 711 C C . HIS A 1 90 ? 14.849 0.782 -14.735 1.00 91.88 90 HIS A C 1
ATOM 713 O O . HIS A 1 90 ? 14.713 1.984 -14.513 1.00 91.88 90 HIS A O 1
ATOM 719 N N . LEU A 1 91 ? 15.935 0.109 -14.347 1.00 93.81 91 LEU A N 1
ATOM 720 C CA . LEU A 1 91 ? 17.073 0.722 -13.660 1.00 93.81 91 LEU A CA 1
ATOM 721 C C . LEU A 1 91 ? 18.106 1.338 -14.617 1.00 93.81 91 LEU A C 1
ATOM 723 O O . LEU A 1 91 ? 19.097 1.887 -14.137 1.00 93.81 91 LEU A O 1
ATOM 727 N N . ALA A 1 92 ? 17.895 1.254 -15.937 1.00 92.50 92 ALA A N 1
ATOM 728 C CA . ALA A 1 92 ? 18.871 1.644 -16.958 1.00 92.50 92 ALA A CA 1
ATOM 729 C C . ALA A 1 92 ? 20.248 0.975 -16.753 1.00 92.50 92 ALA A C 1
ATOM 731 O O . ALA A 1 92 ? 21.297 1.586 -16.949 1.00 92.50 92 ALA A O 1
ATOM 732 N N . LEU A 1 93 ? 20.236 -0.287 -16.315 1.00 84.69 93 LEU A N 1
ATOM 733 C CA . LEU A 1 93 ? 21.431 -1.104 -16.065 1.00 84.69 93 LEU A CA 1
ATOM 734 C C . LEU A 1 93 ? 21.680 -2.129 -17.178 1.00 84.69 93 LEU A C 1
ATOM 736 O O . LEU A 1 93 ? 22.413 -3.100 -16.977 1.00 84.69 93 LEU A O 1
ATOM 740 N N . ARG A 1 94 ? 21.051 -1.920 -18.332 1.00 66.56 94 ARG A N 1
ATOM 741 C CA . ARG A 1 94 ? 21.190 -2.731 -19.532 1.00 66.56 94 ARG A CA 1
ATOM 742 C C . ARG A 1 94 ? 21.670 -1.879 -20.695 1.00 66.56 94 ARG A C 1
ATOM 744 O O . ARG A 1 94 ? 21.244 -0.705 -20.768 1.00 66.56 94 ARG A O 1
#

Foldseek 3Di:
DVVVVVVVCCVQFVDQQDVVNVQQHDPPDDQDDLVPDLDAQGSVCQVPPDPPSSVVRDHHPDHVVSSVVSVVVCCVVRPGQDDDVSVCVVVVVD

pLDDT: mean 89.72, std 12.09, range [51.44, 98.56]